Protein AF-A0AAW0SC77-F1 (afdb_monomer_lite)

Structure (mmCIF, N/CA/C/O backbone):
data_AF-A0AAW0SC77-F1
#
_entry.id   AF-A0AAW0SC77-F1
#
loop_
_atom_site.group_PDB
_atom_site.id
_atom_site.type_symbol
_atom_site.label_atom_id
_atom_site.label_alt_id
_atom_site.label_comp_id
_atom_site.label_asym_id
_atom_site.label_entity_id
_atom_site.label_seq_id
_atom_site.pdbx_PDB_ins_code
_atom_site.Cartn_x
_atom_site.Cartn_y
_atom_site.Cartn_z
_atom_site.occupancy
_atom_site.B_iso_or_equiv
_atom_site.auth_seq_id
_atom_site.auth_comp_id
_atom_site.auth_asym_id
_atom_site.auth_atom_id
_atom_site.pdbx_PDB_model_num
ATOM 1 N N . LEU A 1 1 ? 27.109 2.061 -54.790 1.00 75.38 1 LEU A N 1
ATOM 2 C CA . LEU A 1 1 ? 26.488 0.908 -54.094 1.00 75.38 1 LEU A CA 1
ATOM 3 C C . LEU A 1 1 ? 26.823 0.869 -52.594 1.00 75.38 1 LEU A C 1
ATOM 5 O O . LEU A 1 1 ? 25.909 1.022 -51.800 1.00 75.38 1 LEU A O 1
ATOM 9 N N . LEU A 1 2 ? 28.100 0.785 -52.186 1.00 75.38 2 LEU A N 1
ATOM 10 C CA . LEU A 1 2 ? 28.516 0.679 -50.768 1.00 75.38 2 LEU A CA 1
ATOM 11 C C . LEU A 1 2 ? 27.985 1.800 -49.845 1.00 75.38 2 LEU A C 1
ATOM 13 O O . LEU A 1 2 ? 27.533 1.519 -48.742 1.00 75.38 2 LEU A O 1
ATOM 17 N N . ARG A 1 3 ? 27.952 3.056 -50.317 1.00 76.19 3 ARG A N 1
ATOM 18 C CA . ARG A 1 3 ? 27.382 4.190 -49.561 1.00 76.19 3 ARG A CA 1
ATOM 19 C C . ARG A 1 3 ? 25.875 4.071 -49.298 1.00 76.19 3 ARG A C 1
ATOM 21 O O . ARG A 1 3 ? 25.429 4.450 -48.225 1.00 76.19 3 ARG A O 1
ATOM 28 N N . HIS A 1 4 ? 25.107 3.511 -50.235 1.00 78.44 4 HIS A N 1
ATOM 29 C CA . HIS A 1 4 ? 23.666 3.293 -50.048 1.00 78.44 4 HIS A CA 1
ATOM 30 C C . HIS A 1 4 ? 23.392 2.160 -49.058 1.00 78.44 4 HIS A C 1
ATOM 32 O O . HIS A 1 4 ? 22.488 2.271 -48.239 1.00 78.44 4 HIS A O 1
ATOM 38 N N . VAL A 1 5 ? 24.218 1.111 -49.083 1.00 77.31 5 VAL A N 1
ATOM 39 C CA . VAL A 1 5 ? 24.139 0.001 -48.125 1.00 77.31 5 VAL A CA 1
ATOM 40 C C . VAL A 1 5 ? 24.487 0.483 -46.715 1.00 77.31 5 VAL A C 1
ATOM 42 O O . VAL A 1 5 ? 23.746 0.213 -45.778 1.00 77.31 5 VAL A O 1
ATOM 45 N N . PHE A 1 6 ? 25.550 1.277 -46.563 1.00 74.94 6 PHE A N 1
ATOM 46 C CA . PHE A 1 6 ? 25.949 1.828 -45.264 1.00 74.94 6 PHE A CA 1
ATOM 47 C C . PHE A 1 6 ? 24.893 2.784 -44.687 1.00 74.94 6 PHE A C 1
ATOM 49 O O . PHE A 1 6 ? 24.565 2.708 -43.507 1.00 74.94 6 PHE A O 1
ATOM 56 N N . PHE A 1 7 ? 24.305 3.638 -45.530 1.00 70.12 7 PHE A N 1
ATOM 57 C CA . PHE A 1 7 ? 23.224 4.540 -45.130 1.00 70.12 7 PHE A CA 1
ATOM 58 C C . PHE A 1 7 ? 21.945 3.778 -44.752 1.00 70.12 7 PHE A C 1
ATOM 60 O O . PHE A 1 7 ? 21.307 4.107 -43.758 1.00 70.12 7 PHE A O 1
ATOM 67 N N . SER A 1 8 ? 21.611 2.711 -45.485 1.00 72.88 8 SER A N 1
ATOM 68 C CA . SER A 1 8 ? 20.469 1.846 -45.169 1.00 72.88 8 SER A CA 1
ATOM 69 C C . SER A 1 8 ? 20.660 1.111 -43.843 1.00 72.88 8 SER A C 1
ATOM 71 O O . SER A 1 8 ? 19.713 0.992 -43.074 1.00 72.88 8 SER A O 1
ATOM 73 N N . ILE A 1 9 ? 21.878 0.647 -43.551 1.00 73.06 9 ILE A N 1
ATOM 74 C CA . ILE A 1 9 ? 22.209 -0.023 -42.289 1.00 73.06 9 ILE A CA 1
ATOM 75 C C . ILE A 1 9 ? 22.101 0.964 -41.121 1.00 73.06 9 ILE A C 1
ATOM 77 O O . ILE A 1 9 ? 21.404 0.669 -40.156 1.00 73.06 9 ILE A O 1
ATOM 81 N N . MET A 1 10 ? 22.688 2.161 -41.233 1.00 69.88 10 MET A N 1
ATOM 82 C CA . MET A 1 10 ? 22.574 3.212 -40.208 1.00 69.88 10 MET A CA 1
ATOM 83 C C . MET A 1 10 ? 21.121 3.658 -39.985 1.00 69.88 10 MET A C 1
ATOM 85 O O . MET A 1 10 ? 20.700 3.808 -38.845 1.00 69.88 10 MET A O 1
ATOM 89 N N . SER A 1 11 ? 20.331 3.776 -41.056 1.00 67.06 11 SER A N 1
ATOM 90 C CA . SER A 1 11 ? 18.899 4.108 -41.001 1.00 67.06 11 SER A CA 1
ATOM 91 C C . SER A 1 11 ? 18.017 2.993 -40.419 1.00 67.06 11 SER A C 1
ATOM 93 O O . SER A 1 11 ? 16.847 3.244 -40.133 1.0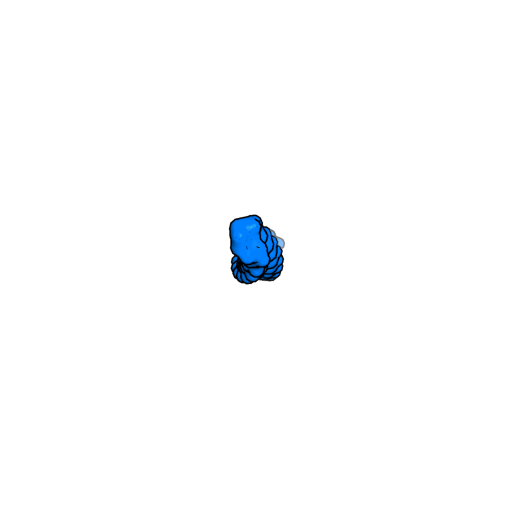0 67.06 11 SER A O 1
ATOM 95 N N . SER A 1 12 ? 18.527 1.765 -40.292 1.00 72.69 12 SER A N 1
ATOM 96 C CA . SER A 1 12 ? 17.758 0.610 -39.806 1.00 72.69 12 SER A CA 1
ATOM 97 C C . SER A 1 12 ? 17.963 0.334 -38.315 1.00 72.69 12 SER A C 1
ATOM 99 O O . SER A 1 12 ? 17.219 -0.464 -37.735 1.00 72.69 12 SER A O 1
ATOM 101 N N . PHE A 1 13 ? 18.945 0.977 -37.675 1.00 74.75 13 PHE A N 1
ATOM 102 C CA . PHE A 1 13 ? 19.199 0.791 -36.250 1.00 74.75 13 PHE A CA 1
ATOM 103 C C . PHE A 1 13 ? 18.096 1.442 -35.420 1.00 74.75 13 PHE A C 1
ATOM 105 O O . PHE A 1 13 ? 17.972 2.656 -35.357 1.00 74.75 13 PHE A O 1
ATOM 112 N N . HIS A 1 14 ? 17.308 0.607 -34.749 1.00 77.25 14 HIS A N 1
ATOM 113 C CA . HIS A 1 14 ? 16.356 1.041 -33.737 1.00 77.25 14 HIS A CA 1
ATOM 114 C C . HIS A 1 14 ? 16.983 0.815 -32.364 1.00 77.25 14 HIS A C 1
ATOM 116 O O . HIS A 1 14 ? 17.369 -0.307 -32.031 1.00 77.25 14 HIS A O 1
ATOM 122 N N . VAL A 1 15 ? 17.070 1.864 -31.549 1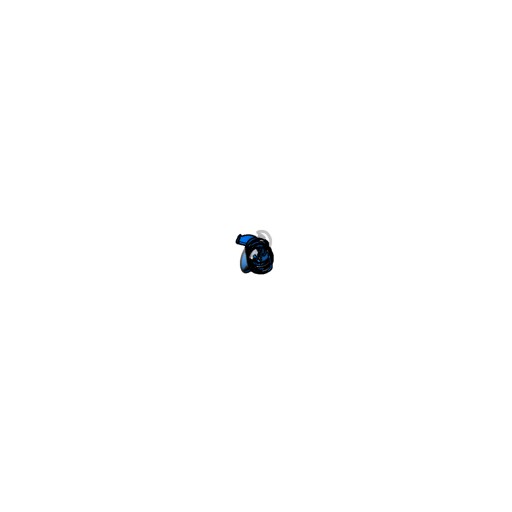.00 80.38 15 VAL A N 1
ATOM 123 C CA . VAL A 1 15 ? 17.554 1.762 -30.168 1.00 80.38 15 VAL A CA 1
ATOM 124 C C . VAL A 1 15 ? 16.349 1.695 -29.240 1.00 80.38 15 VAL A C 1
ATOM 126 O O . VAL A 1 15 ? 15.469 2.553 -29.276 1.00 80.38 15 VAL A O 1
ATOM 129 N N . THR A 1 16 ? 16.298 0.674 -28.387 1.00 85.88 16 THR A N 1
ATOM 130 C CA . THR A 1 16 ? 15.256 0.553 -27.360 1.00 85.88 16 THR A CA 1
ATOM 131 C C . THR A 1 16 ? 15.846 0.908 -26.003 1.00 85.88 16 THR A C 1
ATOM 133 O O . THR A 1 16 ? 16.802 0.279 -25.559 1.00 85.88 16 THR A O 1
ATOM 136 N N . ILE A 1 17 ? 15.274 1.914 -25.343 1.00 86.62 17 ILE A N 1
ATOM 137 C CA . ILE A 1 17 ? 15.638 2.314 -23.983 1.00 86.62 17 ILE A CA 1
ATOM 138 C C . ILE A 1 17 ? 14.532 1.856 -23.040 1.00 86.62 17 ILE A C 1
ATOM 140 O O . ILE A 1 17 ? 13.378 2.255 -23.198 1.00 86.62 17 ILE A O 1
ATOM 144 N N . THR A 1 18 ? 14.889 1.057 -22.038 1.00 91.75 18 THR A N 1
ATOM 145 C CA . THR A 1 18 ? 13.974 0.637 -20.972 1.00 91.75 18 THR A CA 1
ATOM 146 C C . THR A 1 18 ? 14.391 1.292 -19.663 1.00 91.75 18 THR A C 1
ATOM 148 O O . THR A 1 18 ? 15.518 1.126 -19.204 1.00 91.75 18 THR A O 1
ATOM 151 N N . THR A 1 19 ? 13.475 2.033 -19.051 1.00 91.81 19 THR A N 1
ATOM 152 C CA . THR A 1 19 ? 13.627 2.624 -17.722 1.00 91.81 19 THR A CA 1
ATOM 153 C C . THR A 1 19 ? 12.791 1.833 -16.728 1.00 91.81 19 THR A C 1
ATOM 155 O O . THR A 1 19 ? 11.598 1.616 -16.943 1.00 91.81 19 THR A O 1
ATOM 158 N N . ILE A 1 20 ? 13.416 1.416 -15.630 1.00 93.88 20 ILE A N 1
ATOM 159 C CA . ILE A 1 20 ? 12.755 0.745 -14.511 1.00 93.88 20 ILE A CA 1
ATOM 160 C C . ILE A 1 20 ? 12.802 1.702 -13.325 1.00 93.88 20 ILE A C 1
ATOM 162 O O . ILE A 1 20 ? 13.875 2.144 -12.919 1.00 93.88 20 ILE A O 1
ATOM 166 N N . THR A 1 21 ? 11.637 2.041 -12.786 1.00 91.94 21 THR A N 1
ATOM 167 C CA . THR A 1 21 ? 11.503 2.842 -11.570 1.00 91.94 21 THR A CA 1
ATOM 168 C C . THR A 1 21 ? 10.894 1.969 -10.489 1.00 91.94 21 THR A C 1
ATOM 170 O O . THR A 1 21 ? 9.781 1.468 -10.641 1.00 91.94 21 THR A O 1
ATOM 173 N N . THR A 1 22 ? 11.625 1.803 -9.394 1.00 92.56 22 THR A N 1
ATOM 174 C CA . THR A 1 22 ? 11.161 1.069 -8.219 1.00 92.56 22 THR A CA 1
ATOM 175 C C . THR A 1 22 ? 10.880 2.068 -7.111 1.00 92.56 22 THR A C 1
ATOM 177 O O . THR A 1 22 ? 11.727 2.900 -6.790 1.00 92.56 22 THR A O 1
ATOM 180 N N . THR A 1 23 ? 9.693 1.998 -6.522 1.00 93.00 23 THR A N 1
ATOM 181 C CA . THR A 1 23 ? 9.316 2.820 -5.370 1.00 93.00 23 THR A CA 1
ATOM 182 C C . THR A 1 23 ? 8.829 1.907 -4.261 1.00 93.00 23 THR A C 1
ATOM 184 O O . THR A 1 23 ? 7.916 1.108 -4.462 1.00 93.00 23 THR A O 1
ATOM 187 N N . THR A 1 24 ? 9.445 2.028 -3.090 1.00 91.44 24 THR A N 1
ATOM 188 C CA . THR A 1 24 ? 9.046 1.295 -1.888 1.00 91.44 24 THR A CA 1
ATOM 189 C C . THR A 1 24 ? 8.477 2.286 -0.892 1.00 91.44 24 THR A C 1
ATOM 191 O O . THR A 1 24 ? 9.111 3.294 -0.580 1.00 91.44 24 THR A O 1
ATOM 194 N N . THR A 1 25 ? 7.282 2.000 -0.392 1.00 91.69 25 THR A N 1
ATOM 195 C CA . THR A 1 25 ? 6.619 2.790 0.640 1.00 91.69 25 THR A CA 1
ATOM 196 C C . THR A 1 25 ? 6.313 1.882 1.817 1.00 91.69 25 THR A C 1
ATOM 198 O O . THR A 1 25 ? 5.662 0.848 1.666 1.00 91.69 25 THR A O 1
ATOM 201 N N . THR A 1 26 ? 6.788 2.277 2.993 1.00 91.12 26 THR A N 1
ATOM 202 C CA . THR A 1 26 ? 6.521 1.582 4.252 1.00 91.12 26 THR A CA 1
ATOM 203 C C . THR A 1 26 ? 5.600 2.449 5.089 1.00 91.12 26 THR A C 1
ATOM 205 O O . THR A 1 26 ? 5.895 3.620 5.332 1.00 91.12 26 THR A O 1
ATOM 208 N N . THR A 1 27 ? 4.484 1.884 5.533 1.00 89.75 27 THR A N 1
ATOM 209 C CA . THR A 1 27 ? 3.531 2.557 6.415 1.00 89.75 27 THR A CA 1
ATOM 210 C C . THR A 1 27 ? 3.372 1.741 7.687 1.00 89.75 27 THR A C 1
ATOM 212 O O . THR A 1 27 ? 3.021 0.562 7.649 1.00 89.75 27 THR A O 1
ATOM 215 N N . THR A 1 28 ? 3.632 2.387 8.821 1.00 90.25 28 THR A N 1
ATOM 216 C CA . THR A 1 28 ? 3.462 1.803 10.152 1.00 90.25 28 THR A CA 1
ATOM 217 C C . THR A 1 28 ? 2.285 2.480 10.830 1.00 90.25 28 THR A C 1
ATOM 219 O O . THR A 1 28 ? 2.259 3.704 10.959 1.00 90.25 28 THR A O 1
ATOM 222 N N . THR A 1 29 ? 1.313 1.689 11.272 1.00 88.50 29 THR A N 1
ATOM 223 C CA . THR A 1 29 ? 0.150 2.171 12.018 1.00 88.50 29 THR A CA 1
ATOM 224 C C . THR A 1 29 ? 0.128 1.506 13.385 1.00 88.50 29 THR A C 1
ATOM 226 O O . THR A 1 29 ? 0.099 0.280 13.498 1.00 88.50 29 THR A O 1
ATOM 229 N N . THR A 1 30 ? 0.137 2.333 14.429 1.00 89.56 30 THR A N 1
ATOM 230 C CA . THR A 1 30 ? 0.040 1.893 15.822 1.00 89.56 30 THR A CA 1
ATOM 231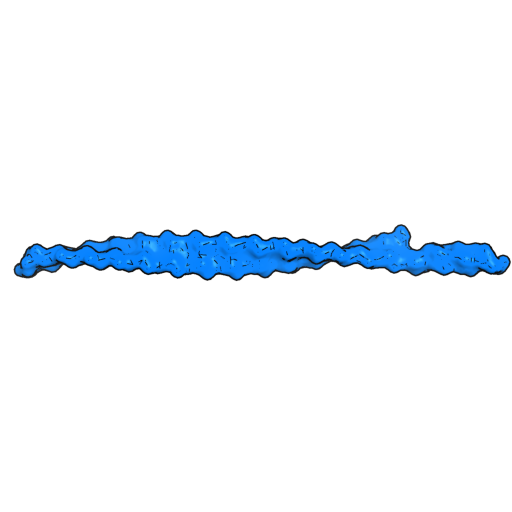 C C . THR A 1 30 ? -1.323 2.293 16.358 1.00 89.56 30 THR A C 1
ATOM 233 O O . THR A 1 30 ? -1.667 3.475 16.359 1.00 89.56 30 THR A O 1
ATOM 236 N N . THR A 1 31 ? -2.100 1.319 16.822 1.00 87.88 31 THR A N 1
ATOM 237 C CA . THR A 1 31 ? -3.406 1.549 17.440 1.00 87.88 31 THR A CA 1
ATOM 238 C C . THR A 1 31 ? -3.360 1.078 18.886 1.00 87.88 31 THR A C 1
ATOM 240 O O . THR A 1 31 ? -3.126 -0.098 19.168 1.00 87.88 31 THR A O 1
ATOM 243 N N . THR A 1 32 ? -3.599 2.007 19.808 1.00 87.75 32 THR A N 1
ATOM 244 C CA . THR A 1 32 ? -3.673 1.736 21.246 1.00 87.75 32 THR A CA 1
ATOM 245 C C . THR A 1 32 ? -5.128 1.810 21.677 1.00 87.75 32 THR A C 1
ATOM 247 O O . THR A 1 32 ? -5.764 2.851 21.523 1.00 87.75 32 THR A O 1
ATOM 250 N N . THR A 1 33 ? -5.654 0.712 22.213 1.00 87.44 33 THR A N 1
ATOM 251 C CA . THR A 1 33 ? -7.013 0.648 22.760 1.00 87.44 33 THR A CA 1
ATOM 252 C C . THR A 1 33 ? -6.931 0.412 24.261 1.00 87.44 33 THR A C 1
ATOM 254 O O . THR A 1 33 ? -6.355 -0.579 24.712 1.00 87.44 33 THR A O 1
ATOM 257 N N . THR A 1 34 ? -7.511 1.328 25.034 1.00 87.56 34 THR A N 1
ATOM 258 C CA . THR A 1 34 ? -7.609 1.222 26.492 1.00 87.56 34 THR A CA 1
ATOM 259 C C . THR A 1 34 ? -9.052 0.928 26.863 1.00 87.56 34 THR A C 1
ATOM 261 O O . THR A 1 34 ? -9.951 1.697 26.525 1.00 87.56 34 THR A O 1
ATOM 264 N N . THR A 1 35 ? -9.277 -0.173 27.572 1.00 86.44 35 THR A N 1
ATOM 265 C CA . THR A 1 35 ? -10.596 -0.560 28.074 1.00 86.44 35 THR A CA 1
ATOM 266 C C . THR A 1 35 ? -10.563 -0.584 29.595 1.00 86.44 35 THR A C 1
ATOM 268 O O . THR A 1 35 ? -9.761 -1.297 30.201 1.00 86.44 35 THR A O 1
ATOM 271 N N . THR A 1 36 ? -11.444 0.200 30.211 1.00 86.06 36 THR A N 1
ATOM 272 C CA . THR A 1 36 ? -11.617 0.255 31.665 1.00 86.06 36 THR A CA 1
ATOM 273 C C . THR A 1 36 ? -12.942 -0.397 32.020 1.00 86.06 36 THR A C 1
ATOM 275 O O . THR A 1 36 ? -13.998 0.082 31.606 1.00 86.06 36 THR A O 1
ATOM 278 N N . THR A 1 37 ? -12.887 -1.471 32.799 1.00 83.69 37 THR A N 1
ATOM 279 C CA . THR A 1 37 ? -14.070 -2.176 33.294 1.00 83.69 37 THR A CA 1
ATOM 280 C C . THR A 1 37 ? -14.178 -1.952 34.796 1.00 83.69 37 THR A C 1
ATOM 282 O O . THR A 1 37 ? -13.241 -2.237 35.544 1.00 83.69 37 THR A O 1
ATOM 285 N N . THR A 1 38 ? -15.328 -1.447 35.239 1.00 81.00 38 THR A N 1
ATOM 286 C CA . THR A 1 38 ? -15.631 -1.226 36.657 1.00 81.00 38 THR A CA 1
ATOM 287 C C . THR A 1 38 ? -16.754 -2.162 37.073 1.00 81.00 38 THR A C 1
ATOM 289 O O . THR A 1 38 ? -17.856 -2.086 36.533 1.00 81.00 38 THR A O 1
ATOM 292 N N . THR A 1 39 ? -16.492 -3.029 38.048 1.00 77.50 39 THR A N 1
ATOM 293 C CA . THR A 1 39 ? -17.481 -3.989 38.548 1.00 77.50 39 THR A CA 1
ATOM 294 C C . THR A 1 39 ? -18.102 -3.468 39.841 1.00 77.50 39 THR A C 1
ATOM 296 O O . THR A 1 39 ? -17.441 -3.351 40.873 1.00 77.50 39 THR A O 1
ATOM 299 N N . THR A 1 40 ? -19.399 -3.159 39.801 1.00 73.88 40 THR A N 1
ATOM 300 C CA . THR A 1 40 ? -20.114 -2.437 40.870 1.00 73.88 40 THR A CA 1
ATOM 301 C C . THR A 1 40 ? -20.282 -3.247 42.160 1.00 73.88 40 THR A C 1
ATOM 303 O O . THR A 1 40 ? -20.372 -2.668 43.237 1.00 73.88 40 THR A O 1
ATOM 306 N N . ILE A 1 41 ? -20.281 -4.580 42.070 1.00 81.12 41 ILE A N 1
ATOM 307 C CA . ILE A 1 41 ? -20.501 -5.485 43.212 1.00 81.12 41 ILE A CA 1
ATOM 308 C C . ILE A 1 41 ? -19.269 -5.541 44.130 1.00 81.12 41 ILE A C 1
ATOM 310 O O . ILE A 1 41 ? -19.410 -5.593 45.348 1.00 81.12 41 ILE A O 1
ATOM 314 N N . THR A 1 42 ? -18.061 -5.485 43.563 1.00 81.25 42 THR A N 1
ATOM 315 C CA . THR A 1 42 ? -16.795 -5.582 44.313 1.00 81.25 42 THR A CA 1
ATOM 316 C C . THR A 1 42 ? -16.056 -4.251 44.443 1.00 81.25 42 THR A C 1
ATOM 318 O O . THR A 1 42 ? -15.017 -4.201 45.095 1.00 81.25 42 THR A O 1
ATOM 321 N N . LYS A 1 43 ? -16.565 -3.170 43.828 1.00 77.31 43 LYS A N 1
ATOM 322 C CA . LYS A 1 43 ? -15.855 -1.884 43.676 1.00 77.31 43 LYS A CA 1
ATOM 323 C C . LYS A 1 43 ? -14.441 -2.050 43.098 1.00 77.31 43 LYS A C 1
ATOM 325 O O . LYS A 1 43 ? -13.543 -1.272 43.409 1.00 77.31 43 LYS A O 1
ATOM 330 N N . GLN A 1 44 ? -14.234 -3.066 42.262 1.00 83.94 44 GLN A N 1
ATOM 331 C CA . GLN A 1 44 ? -12.956 -3.300 41.606 1.00 83.94 44 GLN A CA 1
ATOM 332 C C . GLN A 1 44 ? -12.957 -2.640 40.228 1.00 83.94 44 GLN A C 1
ATOM 334 O O . GLN A 1 44 ? -13.861 -2.863 39.420 1.00 83.94 44 GLN A O 1
ATOM 339 N N . THR A 1 45 ? -11.915 -1.857 39.965 1.00 86.56 45 THR A N 1
ATOM 340 C CA . THR A 1 45 ? -11.623 -1.300 38.643 1.00 86.56 45 THR A CA 1
ATOM 341 C C . THR A 1 45 ? -10.466 -2.080 38.037 1.00 86.56 45 THR A C 1
ATOM 343 O O . THR A 1 45 ? -9.427 -2.255 38.675 1.00 86.56 45 THR A O 1
ATOM 346 N N . THR A 1 46 ? -10.628 -2.545 36.804 1.00 88.62 46 THR A N 1
ATOM 347 C CA . THR A 1 46 ? -9.555 -3.173 36.031 1.00 88.62 46 THR A CA 1
ATOM 348 C C . THR A 1 46 ? -9.382 -2.421 34.724 1.00 88.62 46 THR A C 1
ATOM 350 O O . THR A 1 46 ? -10.320 -2.281 33.941 1.00 88.62 46 THR A O 1
ATOM 353 N N . THR A 1 47 ? -8.163 -1.946 34.490 1.00 87.19 47 THR A N 1
ATOM 354 C CA . THR A 1 47 ? -7.778 -1.271 33.251 1.00 87.19 47 THR A CA 1
ATOM 355 C C . THR A 1 47 ? -6.922 -2.223 32.437 1.00 87.19 47 THR A C 1
ATOM 357 O O . THR A 1 47 ? -5.892 -2.690 32.917 1.00 87.19 47 THR A O 1
ATOM 360 N N . THR A 1 48 ? -7.344 -2.506 31.208 1.00 87.44 48 THR A N 1
ATOM 361 C CA . THR A 1 48 ? -6.567 -3.295 30.250 1.00 87.44 48 THR A CA 1
ATOM 362 C C . THR A 1 48 ? -6.193 -2.405 29.077 1.00 87.44 48 THR A C 1
ATOM 364 O O . THR A 1 48 ? -7.062 -1.843 28.410 1.00 87.44 48 THR A O 1
ATOM 367 N N . THR A 1 49 ? -4.896 -2.286 28.818 1.00 86.69 49 THR A N 1
ATOM 368 C CA . THR A 1 49 ? -4.367 -1.553 27.666 1.00 86.69 49 THR A CA 1
ATOM 369 C C . THR A 1 49 ? -3.817 -2.558 26.673 1.00 86.69 49 THR A C 1
ATOM 371 O O . THR A 1 49 ? -2.931 -3.339 27.013 1.00 86.69 49 THR A O 1
ATOM 374 N N . THR A 1 50 ? -4.333 -2.532 25.447 1.00 87.81 50 THR A N 1
ATOM 375 C CA . THR A 1 50 ? -3.831 -3.358 24.347 1.00 87.81 50 THR A CA 1
ATOM 376 C C . THR A 1 50 ? -3.274 -2.453 23.260 1.00 87.81 50 THR A C 1
ATOM 378 O O . THR A 1 50 ? -3.981 -1.599 22.723 1.00 87.81 50 THR A O 1
ATOM 381 N N . THR A 1 51 ? -2.005 -2.656 22.921 1.00 87.62 51 THR A N 1
ATOM 382 C CA . THR A 1 51 ? -1.329 -1.945 21.833 1.00 87.62 51 THR A CA 1
ATOM 383 C C . THR A 1 51 ? -1.105 -2.915 20.688 1.00 87.62 51 THR A C 1
ATOM 385 O O . THR A 1 51 ? -0.462 -3.945 20.870 1.00 87.62 51 THR A O 1
ATOM 388 N N . THR A 1 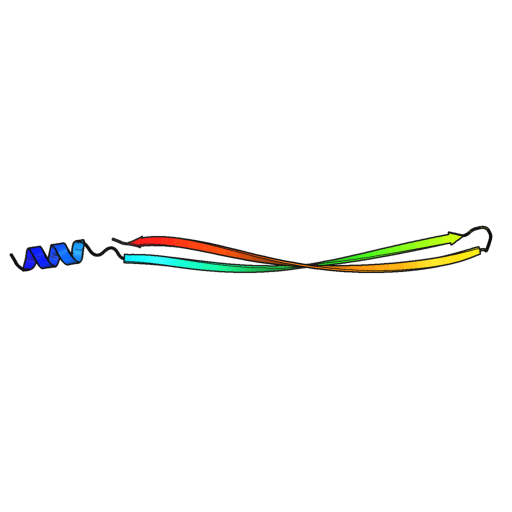52 ? -1.629 -2.585 19.510 1.00 88.19 52 THR A N 1
ATOM 389 C CA . THR A 1 52 ? -1.407 -3.360 18.284 1.00 88.19 52 THR A CA 1
ATOM 390 C C . THR A 1 52 ? -0.648 -2.500 17.284 1.00 88.19 52 THR A C 1
ATOM 392 O O . THR A 1 52 ? -1.086 -1.400 16.941 1.00 88.19 52 THR A O 1
ATOM 395 N N . THR A 1 53 ? 0.484 -3.008 16.805 1.00 88.44 53 THR A N 1
ATOM 396 C CA . THR A 1 53 ? 1.306 -2.351 15.783 1.00 88.44 53 THR A CA 1
ATOM 397 C C . THR A 1 53 ? 1.237 -3.168 14.506 1.00 88.44 53 THR A C 1
ATOM 399 O O . THR A 1 53 ? 1.588 -4.346 14.509 1.00 88.44 53 THR A O 1
ATOM 402 N N . THR A 1 54 ? 0.801 -2.543 13.416 1.00 88.81 54 THR A N 1
ATOM 403 C CA . THR A 1 54 ? 0.763 -3.165 12.089 1.00 88.81 54 THR A CA 1
ATOM 404 C C . THR A 1 54 ? 1.683 -2.400 11.149 1.00 88.81 54 THR A C 1
ATOM 406 O O . THR A 1 54 ? 1.558 -1.184 10.995 1.00 88.81 54 THR A O 1
ATOM 409 N N . THR A 1 55 ? 2.599 -3.118 10.502 1.00 88.69 55 THR A N 1
ATOM 410 C CA . THR A 1 55 ? 3.523 -2.561 9.508 1.00 88.69 55 THR A CA 1
ATOM 411 C C . THR A 1 55 ? 3.195 -3.157 8.151 1.00 88.69 55 THR A C 1
ATOM 413 O O . THR A 1 55 ? 3.210 -4.375 7.992 1.00 88.69 55 THR A O 1
ATOM 416 N N . THR A 1 56 ? 2.912 -2.300 7.173 1.00 89.75 56 THR A N 1
ATOM 417 C CA . THR A 1 56 ? 2.664 -2.706 5.786 1.00 89.75 56 THR A CA 1
ATOM 418 C C . THR A 1 56 ? 3.740 -2.110 4.889 1.00 89.75 56 THR A C 1
ATOM 420 O O . THR A 1 56 ? 3.993 -0.904 4.925 1.00 89.75 56 THR A O 1
ATOM 423 N N . THR A 1 57 ? 4.363 -2.956 4.072 1.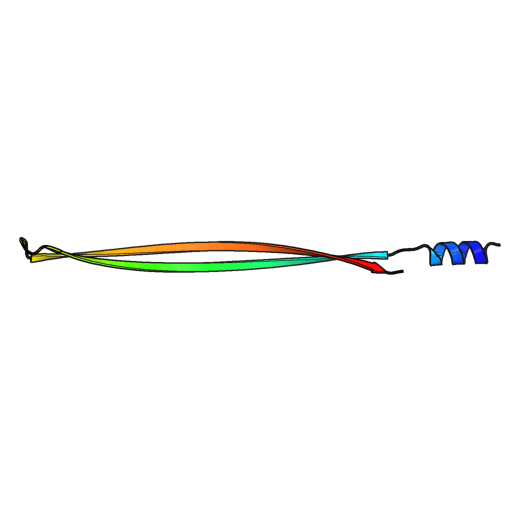00 90.69 57 THR A N 1
ATOM 424 C CA . THR A 1 57 ? 5.376 -2.552 3.091 1.00 90.69 57 THR A CA 1
ATOM 425 C C . THR A 1 57 ? 4.845 -2.834 1.696 1.00 90.69 57 THR A C 1
ATOM 427 O O . THR A 1 57 ? 4.545 -3.982 1.370 1.00 90.69 57 THR A O 1
ATOM 430 N N . THR A 1 58 ? 4.769 -1.797 0.868 1.00 92.19 58 THR A N 1
ATOM 431 C CA . THR A 1 58 ? 4.322 -1.899 -0.522 1.00 92.19 58 THR A CA 1
ATOM 432 C C . THR A 1 58 ? 5.459 -1.499 -1.450 1.00 92.19 58 THR A C 1
ATOM 434 O O . THR A 1 58 ? 6.007 -0.400 -1.346 1.00 92.19 58 THR A O 1
ATOM 437 N N . THR A 1 59 ? 5.799 -2.379 -2.391 1.00 91.69 59 THR A N 1
ATOM 438 C CA . THR A 1 59 ? 6.781 -2.108 -3.448 1.00 91.69 59 THR A CA 1
ATOM 439 C C . THR A 1 59 ? 6.067 -2.041 -4.789 1.00 91.69 59 THR A C 1
ATOM 441 O O . THR A 1 59 ? 5.382 -2.980 -5.182 1.00 91.69 59 THR A O 1
ATOM 444 N N . THR A 1 60 ? 6.239 -0.928 -5.498 1.00 92.88 60 THR A N 1
ATOM 445 C CA . THR A 1 60 ? 5.710 -0.719 -6.849 1.00 92.88 60 THR A CA 1
ATOM 446 C C . THR A 1 60 ? 6.865 -0.689 -7.842 1.00 92.88 60 THR A C 1
ATOM 448 O O . THR A 1 60 ? 7.855 0.015 -7.631 1.00 92.88 60 THR A O 1
ATOM 451 N N . ILE A 1 61 ? 6.733 -1.444 -8.933 1.00 94.94 61 ILE A N 1
ATOM 452 C CA . ILE A 1 61 ? 7.691 -1.474 -10.042 1.00 94.94 61 ILE A CA 1
ATOM 453 C C . ILE A 1 61 ? 6.988 -0.918 -11.275 1.00 94.94 61 ILE A C 1
ATOM 455 O O . ILE A 1 61 ? 5.965 -1.449 -11.704 1.00 94.94 61 ILE A O 1
ATOM 459 N N . LEU A 1 62 ? 7.542 0.150 -11.842 1.00 92.88 62 LEU A N 1
ATOM 460 C CA . LEU A 1 62 ? 7.066 0.756 -13.077 1.00 92.88 62 LEU A CA 1
ATOM 461 C C . LEU A 1 62 ? 8.131 0.622 -14.162 1.00 92.88 62 LEU A C 1
ATOM 463 O 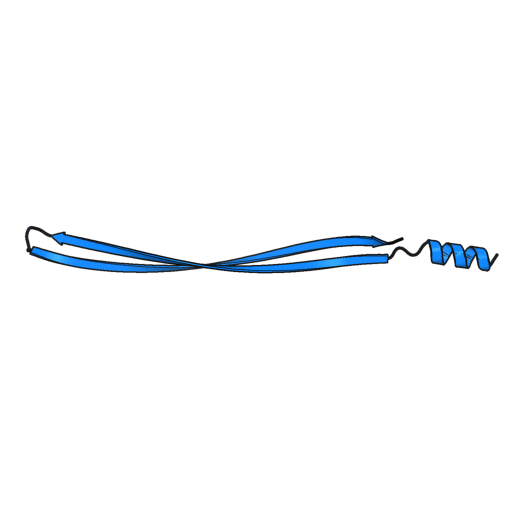O . LEU A 1 62 ? 9.249 1.116 -14.020 1.00 92.88 62 LEU A O 1
ATOM 467 N N . THR A 1 63 ? 7.762 -0.005 -15.272 1.00 94.06 63 THR A N 1
ATOM 468 C CA . THR A 1 63 ? 8.626 -0.152 -16.444 1.00 94.06 63 THR A CA 1
ATOM 469 C C . THR A 1 63 ? 8.112 0.738 -17.567 1.00 94.06 63 THR A C 1
ATOM 471 O O . THR A 1 63 ? 6.932 0.701 -17.911 1.00 94.06 63 THR A O 1
ATOM 474 N N . LYS A 1 64 ? 8.997 1.548 -18.149 1.00 90.69 64 LYS A N 1
ATOM 475 C CA . LYS A 1 64 ? 8.716 2.365 -19.333 1.00 90.69 64 LYS A CA 1
ATOM 476 C C . LYS A 1 64 ? 9.731 2.043 -20.419 1.00 90.69 64 LYS A C 1
ATOM 478 O O . LYS A 1 64 ? 10.930 2.119 -20.175 1.00 90.69 64 LYS A O 1
ATOM 483 N N . THR A 1 65 ? 9.255 1.744 -21.621 1.00 90.44 65 THR A N 1
ATOM 484 C CA . THR A 1 65 ? 10.109 1.469 -22.781 1.00 90.44 65 THR A CA 1
ATOM 485 C C . THR A 1 65 ? 9.876 2.528 -23.848 1.00 90.44 65 THR A C 1
ATOM 487 O O . THR A 1 65 ? 8.734 2.857 -24.168 1.00 90.44 65 THR A O 1
ATOM 490 N N . LYS A 1 66 ? 10.961 3.083 -24.390 1.00 89.94 66 LYS A N 1
ATOM 491 C CA . LYS A 1 66 ? 10.944 4.055 -25.483 1.00 89.94 66 LYS A CA 1
ATOM 492 C C . LYS A 1 66 ? 11.795 3.538 -26.636 1.00 89.94 66 LYS A C 1
ATOM 494 O O . LYS A 1 66 ? 12.965 3.214 -26.447 1.00 89.94 66 LYS A O 1
ATOM 499 N N . HIS A 1 67 ? 11.215 3.517 -27.831 1.00 85.00 67 HIS A N 1
ATOM 500 C CA . HIS A 1 67 ? 11.942 3.250 -29.068 1.00 85.00 67 HIS A CA 1
ATOM 501 C C . HIS A 1 67 ? 12.424 4.575 -29.662 1.00 85.00 67 HIS A C 1
ATOM 503 O O . HIS A 1 67 ? 11.632 5.502 -29.840 1.00 85.00 67 HIS A O 1
ATOM 509 N N . ILE A 1 68 ? 13.722 4.669 -29.932 1.00 80.88 68 ILE A N 1
ATOM 510 C CA . ILE A 1 68 ? 14.358 5.800 -30.604 1.00 80.88 68 ILE A CA 1
ATOM 511 C C . ILE A 1 68 ? 14.800 5.308 -31.984 1.00 80.88 68 ILE A C 1
ATOM 513 O O . ILE A 1 68 ? 15.428 4.251 -32.096 1.00 80.88 68 ILE A O 1
ATOM 517 N N . LYS A 1 69 ? 14.388 6.050 -33.012 1.00 75.00 69 LYS A N 1
ATOM 518 C CA . LYS A 1 69 ? 14.783 5.867 -34.410 1.00 75.00 69 LYS A CA 1
ATOM 519 C C . LYS A 1 69 ? 15.867 6.870 -34.762 1.00 75.00 69 LYS A C 1
ATOM 521 O O . LYS A 1 69 ? 15.798 7.986 -34.198 1.00 75.00 69 LYS A O 1
#

Sequence (69 aa):
LLRHVFFSIMSSFHVTITTITTTTTTTTTTTTTTTTTTTTITKQTTTTTTTTTTTTTTTTILTKTKHIK

Secondary structure (DSSP, 8-state):
-HHHHHHHHHTT--EEEEEEEEEEEEEEEEEEEEEEEEETTTTEEEEEEEEEEEEEEEEEEEEEEEEE-

Foldseek 3Di:
DVVVVVVVVVVPDKDKDKDKDKDKDKDKDKDKDKDWDADPVVRDIDIDIDIDIDIDMDMDIDMDMDIDD

Organism: Scylla paramamosain (NCBI:txid85552)

pLDDT: mean 84.86, std 7.11, range [67.06, 94.94]

Radius of gyration: 32.49 Å; chains: 1; bounding box: 49×11×98 Å